Protein AF-A0A9Q1BA94-F1 (afdb_monomer_lite)

Radius of gyration: 17.25 Å; chains: 1; bounding box: 43×28×57 Å

InterPro domains:
  IPR011701 Major facilitator superfamily [PF07690] (14-124)
  IPR036259 MFS transporter superfamily [G3DSA:1.20.1250.20] (6-135)
  IPR036259 MFS transporter superfamily [SSF103473] (6-125)

Structure (mmCIF, N/CA/C/O backbone):
data_AF-A0A9Q1BA94-F1
#
_entry.id   AF-A0A9Q1BA94-F1
#
loop_
_atom_site.group_PDB
_atom_site.id
_atom_site.type_symbol
_atom_site.label_atom_id
_atom_site.label_alt_id
_atom_site.label_comp_id
_atom_site.label_asym_id
_atom_site.label_entity_id
_atom_site.label_seq_id
_atom_site.pdbx_PDB_ins_code
_atom_site.Cartn_x
_atom_site.Cartn_y
_atom_site.Cartn_z
_atom_site.occupancy
_atom_site.B_iso_or_equiv
_atom_site.auth_seq_id
_atom_site.auth_comp_id
_atom_site.auth_asym_id
_atom_site.auth_atom_id
_atom_site.pdbx_PDB_model_num
ATOM 1 N N . MET A 1 1 ? -12.568 14.182 -0.328 1.00 37.62 1 MET A N 1
ATOM 2 C CA . MET A 1 1 ? -12.595 12.749 0.046 1.00 37.62 1 MET A CA 1
ATOM 3 C C . MET A 1 1 ? -13.036 12.550 1.494 1.00 37.62 1 MET A C 1
ATOM 5 O O . MET A 1 1 ? -14.054 11.905 1.682 1.00 37.62 1 MET A O 1
ATOM 9 N N . ALA A 1 2 ? -12.397 13.182 2.489 1.00 32.38 2 ALA A N 1
ATOM 10 C CA . ALA A 1 2 ? -12.833 13.104 3.896 1.00 32.38 2 ALA A CA 1
ATOM 11 C C . ALA A 1 2 ? -14.307 13.521 4.132 1.00 32.38 2 ALA A C 1
ATOM 13 O O . ALA A 1 2 ? -15.045 12.807 4.794 1.00 32.38 2 ALA A O 1
ATOM 14 N N . ILE A 1 3 ? -14.780 14.610 3.508 1.00 35.09 3 ILE A N 1
ATOM 15 C CA . ILE A 1 3 ? -16.166 15.109 3.669 1.00 35.09 3 ILE A CA 1
ATOM 16 C C . ILE A 1 3 ? -17.235 14.103 3.187 1.00 35.09 3 ILE A C 1
ATOM 18 O O . ILE A 1 3 ? -18.300 14.005 3.787 1.00 35.09 3 ILE A O 1
ATOM 22 N N . LEU A 1 4 ? -16.952 13.321 2.138 1.00 38.31 4 LEU A N 1
ATOM 23 C CA . LEU A 1 4 ? -17.888 12.306 1.625 1.00 38.31 4 LEU A CA 1
ATOM 24 C C . LEU A 1 4 ? -17.937 11.056 2.517 1.00 38.31 4 LEU A C 1
ATOM 26 O O . LEU A 1 4 ? -18.987 10.433 2.640 1.00 38.31 4 LEU A O 1
ATOM 30 N N . LEU A 1 5 ? -16.818 10.719 3.165 1.00 43.03 5 LEU A N 1
ATOM 31 C CA . LEU A 1 5 ? -16.710 9.586 4.086 1.00 43.03 5 LEU A CA 1
ATOM 32 C C . LEU A 1 5 ? -17.459 9.817 5.401 1.00 43.03 5 LEU A C 1
ATOM 34 O O . LEU A 1 5 ? -18.061 8.887 5.920 1.00 43.03 5 LEU A O 1
ATOM 38 N N . PHE A 1 6 ? -17.473 11.052 5.909 1.00 40.97 6 PHE A N 1
ATOM 39 C CA . PHE A 1 6 ? -18.220 11.394 7.124 1.00 40.97 6 PHE A CA 1
ATOM 40 C C . PHE A 1 6 ? -19.732 11.540 6.899 1.00 40.97 6 PHE A C 1
ATOM 42 O O . PHE A 1 6 ? -20.491 11.458 7.857 1.00 40.97 6 PHE A O 1
ATOM 49 N N . HIS A 1 7 ? -20.191 11.738 5.657 1.00 41.75 7 HIS A N 1
ATOM 50 C CA . HIS A 1 7 ? -21.626 11.845 5.365 1.00 41.75 7 HIS A CA 1
ATOM 51 C C . HIS A 1 7 ? -22.328 10.479 5.277 1.00 41.75 7 HIS A C 1
ATOM 53 O O . HIS A 1 7 ? -23.522 10.373 5.539 1.00 41.75 7 HIS A O 1
ATOM 59 N N . SER A 1 8 ? -21.595 9.421 4.924 1.00 46.00 8 SER A N 1
ATOM 60 C CA . SER A 1 8 ? -22.099 8.048 4.934 1.00 46.00 8 SER A CA 1
ATOM 61 C C . SER A 1 8 ? -21.551 7.329 6.162 1.00 46.00 8 SER A C 1
ATOM 63 O O . SER A 1 8 ? -20.441 6.811 6.112 1.00 46.00 8 SER A O 1
ATOM 65 N N . GLU A 1 9 ? -22.322 7.262 7.252 1.00 48.22 9 GLU A N 1
ATOM 66 C CA . GLU A 1 9 ? -22.006 6.550 8.512 1.00 48.22 9 GLU A CA 1
ATOM 67 C C . GLU A 1 9 ? -21.852 5.011 8.367 1.00 48.22 9 GLU A C 1
ATOM 69 O O . GLU A 1 9 ? -22.259 4.226 9.220 1.00 48.22 9 GLU A O 1
ATOM 74 N N . LYS A 1 10 ? -21.289 4.526 7.259 1.00 52.72 10 LYS A N 1
ATOM 75 C CA . LYS A 1 10 ? -21.078 3.109 6.955 1.00 52.72 10 LYS A CA 1
ATOM 76 C C . LYS A 1 10 ? -19.696 2.898 6.341 1.00 52.72 10 LYS A C 1
ATOM 78 O O . LYS A 1 10 ? -19.572 2.389 5.227 1.00 52.72 10 LYS A O 1
ATOM 83 N N . MET A 1 11 ? -18.641 3.291 7.056 1.00 60.00 11 MET A N 1
ATOM 84 C CA . MET A 1 11 ? -17.299 2.811 6.716 1.00 60.00 11 MET A CA 1
ATOM 85 C C . MET A 1 11 ? -17.205 1.327 7.077 1.00 60.00 11 MET A C 1
ATOM 87 O O . MET A 1 11 ? -17.296 0.952 8.242 1.00 60.00 11 MET A O 1
ATOM 91 N N . ASN A 1 12 ? -17.077 0.488 6.051 1.00 66.25 12 ASN A N 1
ATOM 92 C CA . ASN A 1 12 ? -16.941 -0.960 6.168 1.00 66.25 12 ASN A CA 1
ATOM 93 C C . ASN A 1 12 ? -15.496 -1.361 5.838 1.00 66.25 12 ASN A C 1
ATOM 95 O O . ASN A 1 12 ? -14.887 -0.767 4.947 1.00 66.25 12 ASN A O 1
ATOM 99 N N . ALA A 1 13 ? -14.973 -2.401 6.490 1.00 63.69 13 ALA A N 1
ATOM 100 C CA . ALA A 1 13 ? -13.633 -2.944 6.249 1.00 63.69 13 ALA A CA 1
ATOM 101 C C . ALA A 1 13 ? -13.358 -3.218 4.753 1.00 63.69 13 ALA A C 1
ATOM 103 O O . ALA A 1 13 ? -12.245 -3.007 4.271 1.00 63.69 13 ALA A O 1
ATOM 104 N N . TYR A 1 14 ? -14.395 -3.586 3.989 1.00 68.00 14 TYR A N 1
ATOM 105 C CA . TYR A 1 14 ? -14.334 -3.725 2.529 1.00 68.00 14 TYR A CA 1
ATOM 106 C C . TYR A 1 14 ? -13.958 -2.431 1.792 1.00 68.00 14 TYR A C 1
ATOM 108 O O . TYR A 1 14 ? -13.070 -2.443 0.938 1.00 68.00 14 TYR A O 1
ATOM 116 N N . SER A 1 15 ? -14.613 -1.317 2.118 1.00 72.88 15 SER A N 1
ATOM 117 C CA . SER A 1 15 ? -14.378 -0.028 1.456 1.00 72.88 15 SER A CA 1
ATOM 118 C C . SER A 1 15 ? -13.050 0.593 1.887 1.00 72.88 15 SER A C 1
ATOM 120 O O . SER A 1 15 ? -12.369 1.206 1.071 1.00 72.88 15 SER A O 1
ATOM 122 N N . CYS A 1 16 ? -12.661 0.400 3.150 1.00 74.94 16 CYS A N 1
ATOM 123 C CA . CYS A 1 16 ? -11.453 0.998 3.721 1.00 74.94 16 CYS A CA 1
ATOM 124 C C . CYS A 1 16 ? -10.178 0.209 3.410 1.00 74.94 16 CYS A C 1
ATOM 126 O O . CYS A 1 16 ? -9.104 0.798 3.378 1.00 74.94 16 CYS A O 1
ATOM 128 N N . GLY A 1 17 ? -10.278 -1.112 3.233 1.00 75.81 17 GLY A N 1
ATOM 129 C CA . GLY A 1 17 ? -9.125 -1.998 3.072 1.00 75.81 17 GLY A CA 1
ATOM 130 C C . GLY A 1 17 ? -9.037 -2.625 1.685 1.00 75.81 17 GLY A C 1
ATOM 131 O O . GLY A 1 17 ? -8.042 -2.453 0.987 1.00 75.81 17 GLY A O 1
ATOM 132 N N . LEU A 1 18 ? -10.081 -3.339 1.259 1.00 81.75 18 LEU A N 1
ATOM 133 C CA . LEU A 1 18 ? -10.004 -4.205 0.079 1.00 81.75 18 LEU A CA 1
ATOM 134 C C . LEU A 1 18 ? -9.917 -3.408 -1.231 1.00 81.75 18 LEU A C 1
ATOM 136 O O . LEU A 1 18 ? -9.038 -3.666 -2.052 1.00 81.75 18 LEU A O 1
ATOM 140 N N . ILE A 1 19 ? -10.782 -2.405 -1.412 1.00 84.56 19 ILE A N 1
ATOM 141 C CA . ILE A 1 19 ? -10.793 -1.572 -2.628 1.00 84.56 19 ILE A CA 1
ATOM 142 C C . ILE A 1 19 ? -9.472 -0.791 -2.793 1.00 84.56 19 ILE A C 1
ATOM 144 O O . ILE A 1 19 ? -8.858 -0.893 -3.860 1.00 84.56 19 ILE A O 1
ATOM 148 N N . PRO A 1 20 ? -8.966 -0.067 -1.774 1.00 86.44 20 PRO A N 1
ATOM 149 C CA . PRO A 1 20 ? -7.723 0.689 -1.914 1.00 86.44 20 PRO A CA 1
ATOM 150 C C . PRO A 1 20 ? -6.481 -0.185 -2.127 1.00 86.44 20 PRO A C 1
ATOM 152 O O . PRO A 1 20 ? -5.564 0.229 -2.841 1.00 86.44 20 PRO A O 1
ATOM 155 N N . LEU A 1 21 ? -6.443 -1.392 -1.545 1.00 86.69 21 LEU A N 1
ATOM 156 C CA . LEU A 1 21 ? -5.342 -2.341 -1.745 1.00 86.69 21 LEU A CA 1
ATOM 157 C C . LEU A 1 21 ? -5.298 -2.871 -3.177 1.00 86.69 21 LEU A C 1
ATOM 159 O O . LEU A 1 21 ? -4.215 -2.955 -3.752 1.00 86.69 21 LEU A O 1
ATOM 163 N N . ILE A 1 22 ? -6.455 -3.166 -3.779 1.00 89.88 22 ILE A N 1
ATOM 164 C CA . ILE A 1 22 ? -6.528 -3.576 -5.188 1.00 89.88 22 ILE A CA 1
ATOM 165 C C . ILE A 1 22 ? -6.062 -2.433 -6.094 1.00 89.88 22 ILE A C 1
ATOM 167 O O . ILE A 1 22 ? -5.217 -2.652 -6.961 1.00 89.88 22 ILE A O 1
ATOM 171 N N . ILE A 1 23 ? -6.560 -1.209 -5.880 1.00 91.44 23 ILE A N 1
ATOM 172 C CA . ILE A 1 23 ? -6.177 -0.047 -6.699 1.00 91.44 23 ILE A CA 1
ATOM 173 C C . ILE A 1 23 ? -4.671 0.215 -6.588 1.00 91.44 23 ILE A C 1
ATOM 175 O O . ILE A 1 23 ? -4.003 0.402 -7.606 1.00 91.44 23 ILE A O 1
ATOM 179 N N . SER A 1 24 ? -4.118 0.176 -5.375 1.00 90.69 24 SER A N 1
ATOM 180 C CA . SER A 1 24 ? -2.682 0.370 -5.139 1.00 90.69 24 SER A CA 1
ATOM 181 C C . SER A 1 24 ? -1.846 -0.750 -5.761 1.00 90.69 24 SER A C 1
ATOM 183 O O . SER A 1 24 ? -0.888 -0.466 -6.478 1.00 90.69 24 SER A O 1
ATOM 185 N N . GLY A 1 25 ? -2.241 -2.013 -5.571 1.00 90.44 25 GLY A N 1
ATOM 186 C CA . GLY A 1 25 ? -1.541 -3.176 -6.120 1.00 90.44 25 GLY A CA 1
ATOM 187 C C . GLY A 1 25 ? -1.497 -3.171 -7.647 1.00 90.44 25 GLY A C 1
ATOM 188 O O . GLY A 1 25 ? -0.431 -3.357 -8.236 1.00 90.44 25 GLY A O 1
ATOM 189 N N . VAL A 1 26 ? -2.624 -2.870 -8.299 1.00 93.19 26 VAL A N 1
ATOM 190 C CA . VAL A 1 26 ? -2.692 -2.727 -9.761 1.00 93.19 26 VAL A CA 1
ATOM 191 C C . VAL A 1 26 ? -1.862 -1.532 -10.231 1.00 93.19 26 VAL A C 1
ATOM 193 O O . VAL A 1 26 ? -1.108 -1.664 -11.191 1.00 93.19 26 VAL A O 1
ATOM 196 N N . SER A 1 27 ? -1.930 -0.389 -9.541 1.00 92.38 27 SER A N 1
ATOM 197 C CA . SER A 1 27 ? -1.150 0.806 -9.900 1.00 92.38 27 SER A CA 1
ATOM 198 C C . SER A 1 27 ? 0.358 0.536 -9.857 1.00 92.38 27 SER A C 1
ATOM 200 O O . SER A 1 27 ? 1.086 0.933 -10.770 1.00 92.38 27 SER A O 1
ATOM 202 N N . PHE A 1 28 ? 0.837 -0.195 -8.847 1.00 92.19 28 PHE A N 1
ATOM 203 C CA . PHE A 1 28 ? 2.240 -0.603 -8.770 1.00 92.19 28 PHE A CA 1
ATOM 204 C C . PHE A 1 28 ? 2.608 -1.643 -9.832 1.00 92.19 28 PHE A C 1
ATOM 206 O O . PHE A 1 28 ? 3.652 -1.499 -10.463 1.00 92.19 28 PHE A O 1
ATOM 213 N N . ALA A 1 29 ? 1.748 -2.628 -10.105 1.00 92.69 29 ALA A N 1
ATOM 214 C CA . ALA A 1 29 ? 1.991 -3.618 -11.156 1.00 92.69 29 ALA A CA 1
ATOM 215 C C . ALA A 1 29 ? 2.090 -2.972 -12.552 1.00 92.69 29 ALA A C 1
ATOM 217 O O . ALA A 1 29 ? 2.996 -3.282 -13.325 1.00 92.69 29 ALA A O 1
ATOM 218 N N . VAL A 1 30 ? 1.208 -2.018 -12.859 1.00 92.12 30 VAL A N 1
ATOM 219 C CA . VAL A 1 30 ? 1.227 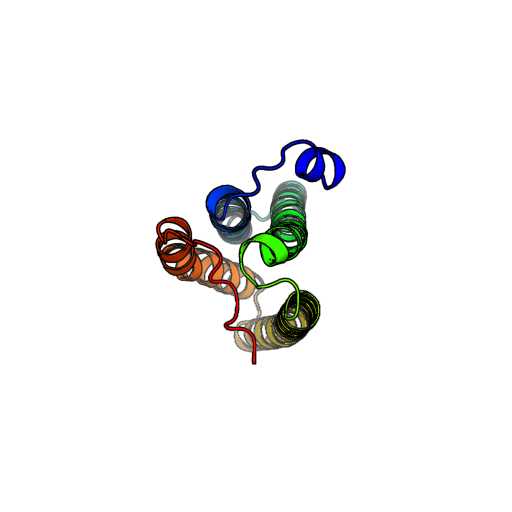-1.260 -14.121 1.00 92.12 30 VAL A CA 1
ATOM 220 C C . VAL A 1 30 ? 2.481 -0.385 -14.221 1.00 92.12 30 VAL A C 1
ATOM 222 O O . VAL A 1 30 ? 3.071 -0.274 -15.297 1.00 92.12 30 VAL A O 1
ATOM 225 N N . SER A 1 31 ? 2.957 0.164 -13.101 1.00 91.44 31 SER A N 1
ATOM 226 C CA . SER A 1 31 ? 4.183 0.977 -13.050 1.00 91.44 31 SER A CA 1
ATOM 227 C C . SER A 1 31 ? 5.462 0.196 -13.393 1.00 91.44 31 SER A C 1
ATOM 229 O O . SER A 1 31 ? 6.487 0.809 -13.677 1.00 91.44 31 SER A O 1
ATOM 231 N N . ILE A 1 32 ? 5.420 -1.143 -13.413 1.00 91.00 32 ILE A N 1
ATOM 232 C CA . ILE A 1 32 ? 6.542 -1.989 -13.861 1.00 91.00 32 ILE A CA 1
ATOM 233 C C . ILE A 1 32 ? 6.690 -1.945 -15.389 1.00 91.00 32 ILE A C 1
ATOM 235 O O . ILE A 1 32 ? 7.804 -1.971 -15.911 1.00 91.00 32 ILE A O 1
ATOM 239 N N . VAL A 1 33 ? 5.570 -1.887 -16.116 1.00 91.69 33 VAL A N 1
ATOM 240 C CA . VAL A 1 33 ? 5.552 -1.968 -17.587 1.00 91.69 33 VAL A CA 1
ATOM 241 C C . VAL A 1 33 ? 5.456 -0.595 -18.253 1.00 91.69 33 VAL A C 1
ATOM 243 O O . VAL A 1 33 ? 5.977 -0.397 -19.353 1.00 91.69 33 VAL A O 1
ATOM 246 N N . VAL A 1 34 ? 4.824 0.376 -17.593 1.00 91.00 34 VAL A N 1
ATOM 247 C CA . VAL A 1 34 ? 4.628 1.724 -18.130 1.00 91.00 34 VAL A CA 1
ATOM 248 C C . VAL A 1 34 ? 5.870 2.582 -17.910 1.00 91.00 34 VAL A C 1
ATOM 250 O O . VAL A 1 34 ? 6.273 2.849 -16.785 1.00 91.00 34 VAL A O 1
ATOM 253 N N . LYS A 1 35 ? 6.439 3.089 -19.009 1.00 86.50 35 LYS A N 1
ATOM 254 C CA . LYS A 1 35 ? 7.588 4.017 -18.994 1.00 86.50 35 LYS A CA 1
ATOM 255 C C . LYS A 1 35 ? 7.208 5.473 -19.285 1.00 86.50 35 LYS A C 1
ATOM 257 O O . LYS A 1 35 ? 8.041 6.367 -19.189 1.00 86.50 35 LYS A O 1
ATOM 262 N N . SER A 1 36 ? 5.952 5.708 -19.668 1.00 92.69 36 SER A N 1
ATOM 263 C CA . SER A 1 36 ? 5.406 7.041 -19.935 1.00 92.69 36 SER A CA 1
ATOM 264 C C . SER A 1 36 ? 5.276 7.838 -18.637 1.00 92.69 36 SER A C 1
ATOM 266 O O . SER A 1 36 ? 4.676 7.351 -17.678 1.00 92.69 36 SER A O 1
ATOM 268 N N . PHE A 1 37 ? 5.766 9.083 -18.631 1.00 91.31 37 PHE A N 1
ATOM 269 C CA . PHE A 1 37 ? 5.614 9.997 -17.494 1.00 91.31 37 PHE A CA 1
ATOM 270 C C . PHE A 1 37 ? 4.145 10.174 -17.091 1.00 91.31 37 PHE A C 1
ATOM 272 O O . PHE A 1 37 ? 3.813 10.045 -15.918 1.00 91.31 37 PHE A O 1
ATOM 279 N N . TYR A 1 38 ? 3.251 10.396 -18.060 1.00 92.44 38 TYR A N 1
ATOM 280 C CA . TYR A 1 38 ? 1.821 10.575 -17.792 1.00 92.44 38 TYR A CA 1
ATOM 281 C C . TYR A 1 38 ? 1.177 9.321 -17.196 1.00 92.44 38 TYR A C 1
ATOM 283 O O . TYR A 1 38 ? 0.332 9.421 -16.310 1.00 92.44 38 TYR A O 1
ATOM 291 N N . GLY A 1 39 ? 1.601 8.137 -17.646 1.00 89.06 39 GLY A N 1
ATOM 292 C CA . GLY A 1 39 ? 1.105 6.878 -17.100 1.00 89.06 39 GLY A CA 1
ATOM 293 C C . GLY A 1 39 ? 1.585 6.635 -15.668 1.00 89.06 39 GLY A C 1
ATOM 294 O O . GLY A 1 39 ? 0.790 6.247 -14.814 1.00 89.06 39 GLY A O 1
ATOM 295 N N . LEU A 1 40 ? 2.851 6.944 -15.374 1.00 91.12 40 LEU A N 1
ATOM 296 C CA . LEU A 1 40 ? 3.397 6.880 -14.016 1.00 91.12 40 LEU A CA 1
ATOM 297 C C . LEU A 1 40 ? 2.755 7.922 -13.089 1.00 91.12 40 LEU A C 1
ATOM 299 O O . LEU A 1 40 ? 2.436 7.6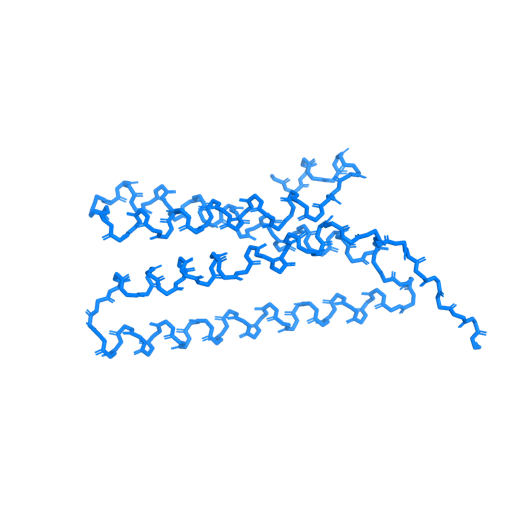02 -11.948 1.00 91.12 40 LEU A O 1
ATOM 303 N N . ALA A 1 41 ? 2.500 9.138 -13.580 1.00 92.50 41 ALA A N 1
ATOM 304 C CA . ALA A 1 41 ? 1.815 10.185 -12.825 1.00 92.50 41 ALA A CA 1
ATOM 305 C C . ALA A 1 41 ? 0.379 9.779 -12.458 1.00 92.50 41 ALA A C 1
ATOM 307 O O . ALA A 1 41 ? -0.045 9.974 -11.320 1.00 92.50 41 ALA A O 1
ATOM 308 N N . LEU A 1 42 ? -0.351 9.156 -13.389 1.00 92.94 42 LEU A N 1
ATOM 309 C CA . LEU A 1 42 ? -1.683 8.619 -13.117 1.00 92.94 42 LEU A CA 1
ATOM 310 C C . LEU A 1 42 ? -1.637 7.489 -12.078 1.00 92.94 42 LEU A C 1
ATOM 312 O O . LEU A 1 42 ? -2.431 7.493 -11.141 1.00 92.94 42 LEU A O 1
ATOM 316 N N . CYS A 1 43 ? -0.690 6.554 -12.202 1.00 91.75 43 CYS A N 1
ATOM 317 C CA . CYS A 1 43 ? -0.525 5.472 -11.227 1.00 91.75 43 CYS A CA 1
ATOM 318 C C . CYS A 1 43 ? -0.188 6.014 -9.830 1.00 91.75 43 CYS A C 1
ATOM 320 O O . CYS A 1 43 ? -0.754 5.548 -8.844 1.00 91.75 43 CYS A O 1
ATOM 322 N N . ALA A 1 44 ? 0.680 7.026 -9.743 1.00 90.50 44 ALA A N 1
ATOM 323 C CA . ALA A 1 44 ? 1.026 7.691 -8.489 1.00 90.50 44 ALA A CA 1
ATOM 324 C C . ALA A 1 44 ? -0.171 8.432 -7.872 1.00 90.50 44 ALA A C 1
ATOM 326 O O . ALA A 1 44 ? -0.363 8.401 -6.658 1.00 90.50 44 ALA A O 1
ATOM 327 N N . PHE A 1 45 ? -1.006 9.067 -8.697 1.00 92.75 45 PHE A N 1
ATOM 328 C CA . PHE A 1 45 ? -2.236 9.702 -8.231 1.00 92.75 45 PHE A CA 1
ATOM 329 C C . PHE A 1 45 ? -3.222 8.675 -7.659 1.00 92.75 45 PHE A C 1
ATOM 331 O O . PHE A 1 45 ? -3.750 8.874 -6.566 1.00 92.75 45 PHE A O 1
ATOM 338 N N . LEU A 1 46 ? -3.448 7.563 -8.364 1.00 92.06 46 LEU A N 1
ATOM 339 C CA . LEU A 1 46 ? -4.375 6.512 -7.936 1.00 92.06 46 LEU A CA 1
ATOM 340 C C . LEU A 1 46 ? -3.913 5.820 -6.650 1.00 92.06 46 LEU A C 1
ATOM 342 O O . LEU A 1 46 ? -4.723 5.623 -5.740 1.00 92.06 46 LEU A O 1
ATOM 346 N N . SER A 1 47 ? -2.625 5.486 -6.542 1.00 90.75 47 SER A N 1
ATOM 347 C CA . SER A 1 47 ? -2.069 4.882 -5.328 1.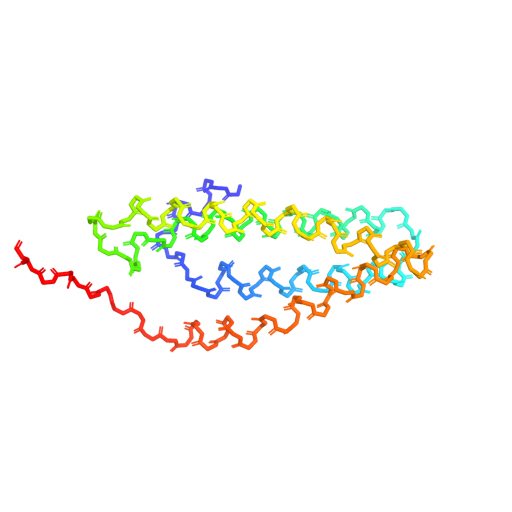00 90.75 47 SER A CA 1
ATOM 348 C C . SER A 1 47 ? -2.071 5.864 -4.154 1.00 90.75 47 SER A C 1
ATOM 350 O O . SER A 1 47 ? -2.491 5.499 -3.058 1.00 90.75 47 SER A O 1
ATOM 352 N N . GLY A 1 48 ? -1.714 7.133 -4.379 1.00 88.25 48 GLY A N 1
ATOM 353 C CA . GLY A 1 48 ? -1.753 8.177 -3.353 1.00 88.25 48 GLY A CA 1
ATOM 354 C C . GLY A 1 48 ? -3.167 8.455 -2.833 1.00 88.25 48 GLY A C 1
ATOM 355 O O . GLY A 1 48 ? -3.385 8.517 -1.622 1.00 88.25 48 GLY A O 1
ATOM 356 N N . ALA A 1 49 ? -4.152 8.555 -3.730 1.00 88.00 49 ALA A N 1
ATOM 357 C CA . ALA A 1 49 ? -5.556 8.722 -3.356 1.00 88.00 49 ALA A CA 1
ATOM 358 C C . ALA A 1 49 ? -6.085 7.516 -2.564 1.00 88.00 49 ALA A C 1
ATOM 360 O O . ALA A 1 49 ? -6.810 7.688 -1.583 1.00 88.00 49 ALA A O 1
ATOM 361 N N . SER A 1 50 ? -5.687 6.306 -2.963 1.00 88.38 50 SER A N 1
ATOM 362 C CA . SER A 1 50 ? -6.050 5.067 -2.273 1.00 88.38 50 SER A CA 1
ATOM 363 C C . SER A 1 50 ? -5.462 5.018 -0.867 1.00 88.38 50 SER A C 1
ATOM 365 O O . SER A 1 50 ? -6.192 4.765 0.088 1.00 88.38 50 SER A O 1
ATOM 367 N N . LEU A 1 51 ? -4.177 5.342 -0.709 1.00 84.56 51 LEU A N 1
ATOM 368 C CA . LEU A 1 51 ? -3.517 5.370 0.595 1.00 84.56 51 LEU A CA 1
ATOM 369 C C . LEU A 1 51 ? -4.173 6.385 1.542 1.00 84.56 51 LEU A C 1
ATOM 371 O O . LEU A 1 51 ? -4.462 6.055 2.690 1.00 84.56 51 LEU A O 1
ATOM 375 N N . GLY A 1 52 ? -4.490 7.588 1.051 1.00 84.19 52 GLY A N 1
ATOM 376 C CA . GLY A 1 52 ? -5.203 8.598 1.840 1.00 84.19 52 GLY A CA 1
ATOM 377 C C . GLY A 1 52 ? -6.602 8.151 2.287 1.00 84.19 52 GLY A C 1
ATOM 378 O O . GLY A 1 52 ? -7.080 8.561 3.348 1.00 84.19 52 GLY A O 1
ATOM 379 N N . HIS A 1 53 ? -7.258 7.291 1.503 1.00 85.50 53 HIS A N 1
ATOM 380 C CA . HIS A 1 53 ? -8.534 6.683 1.874 1.00 85.50 53 HIS A CA 1
ATOM 381 C C . HIS A 1 53 ? -8.371 5.635 2.984 1.00 85.50 53 HIS A C 1
ATOM 383 O O . HIS A 1 53 ? -9.151 5.644 3.934 1.00 85.50 53 HIS A O 1
ATOM 389 N N . VAL A 1 54 ? -7.346 4.777 2.898 1.00 84.06 54 VAL A N 1
ATOM 390 C CA . VAL A 1 54 ? -7.045 3.748 3.913 1.00 84.06 54 VAL A CA 1
ATOM 391 C C . VAL A 1 54 ? -6.761 4.384 5.268 1.00 84.06 54 VAL A C 1
ATOM 393 O O . VAL A 1 54 ? -7.374 3.999 6.261 1.00 84.06 54 VAL A O 1
ATOM 396 N N . THR A 1 55 ? -5.868 5.374 5.320 1.00 81.00 55 THR A N 1
ATOM 397 C CA . THR A 1 55 ? -5.438 5.994 6.583 1.00 81.00 55 THR A CA 1
ATOM 398 C C . THR A 1 55 ? -6.598 6.694 7.285 1.00 81.00 55 THR A C 1
ATOM 400 O O . THR A 1 55 ? -6.857 6.449 8.463 1.00 81.00 55 THR A O 1
ATOM 403 N N . SER A 1 56 ? -7.370 7.488 6.541 1.00 83.19 56 SER A N 1
ATOM 404 C CA . SER A 1 56 ? -8.573 8.146 7.065 1.00 83.19 56 SER A CA 1
ATOM 405 C C . SER A 1 56 ? -9.625 7.125 7.506 1.00 83.19 56 SER A C 1
ATOM 407 O O . SER A 1 56 ? -10.263 7.284 8.547 1.00 83.19 56 SER A O 1
ATOM 409 N N . GLY A 1 57 ? -9.797 6.063 6.718 1.00 80.25 57 GLY A N 1
ATOM 410 C CA . GLY A 1 57 ? -10.808 5.049 6.953 1.00 80.25 57 GLY A CA 1
ATOM 411 C C . GLY A 1 57 ? -10.535 4.153 8.149 1.00 80.25 57 GLY A C 1
ATOM 412 O O . GLY A 1 57 ? -11.461 3.834 8.889 1.00 80.25 57 GLY A O 1
ATOM 413 N N . LEU A 1 58 ? -9.275 3.783 8.377 1.00 78.50 58 LEU A N 1
ATOM 414 C CA . LEU A 1 58 ? -8.875 3.008 9.548 1.00 78.50 58 LEU A CA 1
ATOM 415 C C . LEU A 1 58 ? -9.122 3.793 10.832 1.00 78.50 58 LEU A C 1
ATOM 417 O O . LEU A 1 58 ? -9.731 3.256 11.752 1.00 78.50 58 LEU A O 1
ATOM 421 N N . VAL A 1 59 ? -8.736 5.071 10.879 1.00 82.56 59 VAL A N 1
ATOM 422 C CA . VAL A 1 59 ? -8.966 5.919 12.060 1.00 82.56 59 VAL A CA 1
ATOM 423 C C . VAL A 1 59 ? -10.461 6.084 12.342 1.00 82.56 59 VAL A C 1
ATOM 425 O O . VAL A 1 59 ? -10.880 5.989 13.495 1.00 82.56 59 VAL A O 1
ATOM 428 N N . ALA A 1 60 ? -11.276 6.256 11.298 1.00 81.19 60 ALA A N 1
ATOM 429 C CA . ALA A 1 60 ? -12.730 6.340 11.423 1.00 81.19 60 ALA A CA 1
ATOM 430 C C . ALA A 1 60 ? -13.384 5.022 11.882 1.00 81.19 60 ALA A C 1
ATOM 432 O O . ALA A 1 60 ? -14.468 5.049 12.462 1.00 81.19 60 ALA A O 1
ATOM 433 N N . LEU A 1 61 ? -12.736 3.875 11.656 1.00 78.56 61 LEU A N 1
ATOM 434 C CA . LEU A 1 61 ? -13.246 2.562 12.050 1.00 78.56 61 LEU A CA 1
ATOM 435 C C . LEU A 1 61 ? -12.973 2.239 13.530 1.00 78.56 61 LEU A C 1
ATOM 437 O O . LEU A 1 61 ? -13.743 1.503 14.137 1.00 78.56 61 LEU A O 1
ATOM 441 N N . ILE A 1 62 ? -11.916 2.795 14.136 1.00 81.69 62 ILE A N 1
ATOM 442 C CA . ILE A 1 62 ? -11.484 2.463 15.510 1.00 81.69 62 ILE A CA 1
ATOM 443 C C . ILE A 1 62 ? -12.609 2.578 16.559 1.00 81.69 62 ILE A C 1
ATOM 445 O O . ILE A 1 62 ? -12.743 1.650 17.363 1.00 81.69 62 ILE A O 1
ATOM 449 N N . PRO A 1 63 ? -13.449 3.635 16.574 1.00 79.94 63 PRO A N 1
ATOM 450 C CA . PRO A 1 63 ? -14.553 3.739 17.532 1.00 79.94 63 PRO A CA 1
ATOM 451 C C . PRO A 1 63 ? -15.586 2.608 17.423 1.00 79.94 63 PRO A C 1
ATOM 453 O O . PRO A 1 63 ? -16.266 2.316 18.404 1.00 79.94 63 PRO A O 1
ATOM 456 N N . ASN A 1 64 ? -15.684 1.958 16.258 1.00 76.00 64 ASN A N 1
ATOM 457 C CA . ASN A 1 64 ? -16.576 0.822 16.015 1.00 76.00 64 ASN A CA 1
ATOM 458 C C . ASN A 1 64 ? -15.945 -0.528 16.388 1.00 76.00 64 ASN A C 1
ATOM 460 O O . ASN A 1 64 ? -16.619 -1.548 16.303 1.00 76.00 64 ASN A O 1
ATOM 464 N N . LEU A 1 65 ? -14.663 -0.558 16.765 1.00 75.38 65 LEU A N 1
ATOM 465 C CA . LEU A 1 65 ? -13.920 -1.791 17.055 1.00 75.38 65 LEU A CA 1
ATOM 466 C C . LEU A 1 65 ? -13.472 -1.899 18.507 1.00 75.38 65 LEU A C 1
ATOM 468 O O . LEU A 1 65 ? -13.299 -3.000 19.027 1.00 75.38 65 LEU A O 1
ATOM 472 N N . VAL A 1 66 ? -13.250 -0.758 19.151 1.00 78.75 66 VAL A N 1
ATOM 473 C CA . VAL A 1 66 ? -12.621 -0.671 20.465 1.00 78.75 66 VAL A CA 1
ATOM 474 C C . VAL A 1 66 ? -13.553 0.055 21.426 1.00 78.75 66 VAL A C 1
ATOM 476 O O . VAL A 1 66 ? -14.242 1.004 21.059 1.00 78.75 66 VAL A O 1
ATOM 479 N N . CYS A 1 67 ? -13.579 -0.377 22.687 1.00 84.62 67 CYS A N 1
ATOM 480 C CA . CYS A 1 67 ? -14.400 0.278 23.698 1.00 84.62 67 CYS A CA 1
ATOM 481 C C . CYS A 1 67 ? -13.962 1.738 23.919 1.00 84.62 67 CYS A C 1
ATOM 483 O O . CYS A 1 67 ? -12.779 2.073 23.819 1.00 84.62 67 CYS A O 1
ATOM 485 N N . LYS A 1 68 ? -14.903 2.603 24.321 1.00 81.38 68 LYS A N 1
ATOM 486 C CA . LYS A 1 68 ? -14.679 4.054 24.494 1.00 81.38 68 LYS A CA 1
ATOM 487 C C . LYS A 1 68 ? -13.456 4.413 25.351 1.00 81.38 68 LYS A C 1
ATOM 489 O O . LYS A 1 68 ? -12.821 5.428 25.090 1.00 81.38 68 LYS A O 1
ATOM 494 N N . ARG A 1 69 ? -13.113 3.588 26.351 1.00 83.06 69 ARG A N 1
ATOM 495 C CA . ARG A 1 69 ? -11.953 3.809 27.236 1.00 83.06 69 ARG A CA 1
ATOM 496 C C . ARG A 1 69 ? -10.609 3.571 26.540 1.00 83.06 69 ARG A C 1
ATOM 498 O O . ARG A 1 69 ? -9.645 4.256 26.857 1.00 83.06 69 ARG A O 1
ATOM 505 N N . HIS A 1 70 ? -10.547 2.644 25.585 1.00 86.38 70 HIS A N 1
ATOM 506 C CA . HIS A 1 70 ? -9.308 2.270 24.899 1.00 86.38 70 HIS A CA 1
ATOM 507 C C . HIS A 1 70 ? -9.179 2.885 23.495 1.00 86.38 70 HIS A C 1
ATOM 509 O O . HIS A 1 70 ? -8.141 2.715 22.863 1.00 86.38 70 HIS A O 1
ATOM 515 N N . VAL A 1 71 ? -10.175 3.642 23.007 1.00 86.31 71 VAL A N 1
ATOM 516 C CA . VAL A 1 71 ? -10.121 4.294 21.681 1.00 86.31 71 VAL A CA 1
ATOM 517 C C . VAL A 1 71 ? -8.870 5.162 21.524 1.00 86.31 71 VAL A C 1
ATOM 519 O O . VAL A 1 71 ? -8.191 5.056 20.510 1.00 86.31 71 VAL A O 1
ATOM 522 N N . GLN A 1 72 ? -8.513 5.976 22.523 1.00 87.75 72 GLN A N 1
ATOM 523 C CA . GLN A 1 72 ? -7.320 6.832 22.436 1.00 87.75 72 GLN A CA 1
ATOM 524 C C . GLN A 1 72 ? -6.023 6.021 22.321 1.00 87.75 72 GLN A C 1
ATOM 526 O O . GLN A 1 72 ? -5.161 6.348 21.509 1.00 87.75 72 GLN A O 1
ATOM 531 N N . GLN A 1 73 ? -5.904 4.938 23.095 1.00 89.88 73 GLN A N 1
ATOM 532 C CA . GLN A 1 73 ? -4.752 4.036 23.036 1.00 89.88 73 GLN A CA 1
ATOM 533 C C . GLN A 1 73 ? -4.686 3.306 21.689 1.00 89.88 73 GLN A C 1
ATOM 535 O O . GLN A 1 73 ? -3.611 3.186 21.108 1.00 89.88 73 GLN A O 1
ATOM 540 N N . ALA A 1 74 ? -5.833 2.878 21.157 1.00 86.62 74 ALA A N 1
ATOM 541 C CA . ALA A 1 74 ? -5.922 2.235 19.852 1.00 86.62 74 ALA A CA 1
ATOM 542 C C . ALA A 1 74 ? -5.547 3.189 18.707 1.00 86.62 74 ALA A C 1
ATOM 544 O O . ALA A 1 74 ? -4.782 2.803 17.828 1.00 86.62 74 ALA A O 1
ATOM 545 N N . VAL A 1 75 ? -6.012 4.444 18.739 1.00 88.31 75 VAL A N 1
ATOM 546 C CA . VAL A 1 75 ? -5.609 5.475 17.765 1.00 88.31 75 VAL A CA 1
ATOM 547 C C . VAL A 1 75 ? -4.103 5.719 17.835 1.00 88.31 75 VAL A C 1
ATOM 549 O O . VAL A 1 75 ? -3.441 5.713 16.801 1.00 88.31 75 VAL A O 1
ATOM 552 N N . ALA A 1 76 ? -3.542 5.876 19.038 1.00 89.81 76 ALA A N 1
ATOM 553 C CA . ALA A 1 76 ? -2.104 6.066 19.209 1.00 89.81 76 ALA A CA 1
ATOM 554 C C . ALA A 1 76 ? -1.294 4.882 18.655 1.00 89.81 76 ALA A C 1
ATOM 556 O O . ALA A 1 76 ? -0.295 5.093 17.970 1.00 89.81 76 ALA A O 1
ATOM 557 N N . LEU A 1 77 ? -1.749 3.647 18.895 1.00 89.50 77 LEU A N 1
ATOM 558 C CA . LEU A 1 77 ? -1.112 2.440 18.373 1.00 89.50 77 LEU A CA 1
ATOM 559 C C . LEU A 1 77 ? -1.158 2.391 16.839 1.00 89.50 77 LEU A C 1
ATOM 561 O O . LEU A 1 77 ? -0.146 2.093 16.213 1.00 89.50 77 LEU A O 1
ATOM 565 N N . VAL A 1 78 ? -2.300 2.715 16.227 1.00 87.75 78 VAL A N 1
ATOM 566 C CA . VAL A 1 78 ? -2.439 2.746 14.762 1.00 87.75 78 VAL A CA 1
ATOM 567 C C . VAL A 1 78 ? -1.527 3.806 14.149 1.00 87.75 78 VAL A C 1
ATOM 569 O O . VAL A 1 78 ? -0.810 3.498 13.204 1.00 87.75 78 VAL A O 1
ATOM 572 N N . CYS A 1 79 ? -1.478 5.018 14.709 1.00 88.75 79 CYS A N 1
ATOM 573 C CA . CYS A 1 79 ? -0.576 6.066 14.225 1.00 88.75 79 CYS A CA 1
ATOM 574 C C . CYS A 1 79 ? 0.906 5.687 14.386 1.00 88.75 79 CYS A C 1
ATOM 576 O O . CYS A 1 79 ? 1.719 5.998 13.517 1.00 88.75 79 CYS A O 1
ATOM 578 N N . LEU A 1 80 ? 1.269 5.001 15.476 1.00 90.75 80 LEU A N 1
ATOM 579 C CA . LEU A 1 80 ? 2.628 4.495 15.682 1.00 90.75 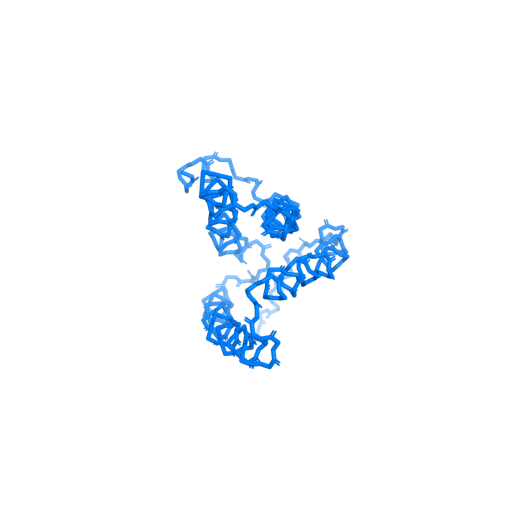80 LEU A CA 1
ATOM 580 C C . LEU A 1 80 ? 2.994 3.434 14.632 1.00 90.75 80 LEU A C 1
ATOM 582 O O . LEU A 1 80 ? 4.081 3.479 14.054 1.00 90.75 80 LEU A O 1
ATOM 586 N N . LEU A 1 81 ? 2.088 2.492 14.367 1.00 89.00 81 LEU A N 1
ATOM 587 C CA . LEU A 1 81 ? 2.278 1.458 13.349 1.00 89.00 81 LEU A CA 1
ATOM 588 C C . LEU A 1 81 ? 2.379 2.060 11.943 1.00 89.00 81 LEU A C 1
ATOM 590 O O . LEU A 1 81 ? 3.260 1.671 11.185 1.00 89.00 81 LEU A O 1
ATOM 594 N N . ASP A 1 82 ? 1.545 3.044 11.613 1.00 87.44 82 ASP A N 1
ATOM 595 C CA . ASP A 1 82 ? 1.596 3.738 10.323 1.00 87.44 82 ASP A CA 1
ATOM 596 C C . ASP A 1 82 ? 2.927 4.489 10.143 1.00 87.44 82 ASP A C 1
ATOM 598 O O . ASP A 1 82 ? 3.633 4.302 9.151 1.00 87.44 82 ASP A O 1
ATOM 602 N N . GLY A 1 83 ? 3.355 5.254 11.155 1.00 87.94 83 GLY A N 1
ATOM 603 C CA . GLY A 1 83 ? 4.625 5.983 11.116 1.00 87.94 83 GLY A CA 1
ATOM 604 C C . GLY A 1 83 ? 5.850 5.069 10.992 1.00 87.94 83 GLY A C 1
ATOM 605 O O . GLY A 1 83 ? 6.766 5.350 10.214 1.00 87.94 83 GLY A O 1
ATOM 606 N N . THR A 1 84 ? 5.860 3.948 11.718 1.00 91.44 84 THR A N 1
ATOM 607 C CA . THR A 1 84 ? 6.938 2.950 11.616 1.00 91.44 84 THR A CA 1
ATOM 608 C C . THR A 1 84 ? 6.926 2.232 10.268 1.00 91.44 84 THR A C 1
ATOM 610 O O . THR A 1 84 ? 7.990 2.038 9.680 1.00 91.44 84 THR A O 1
ATOM 613 N N . ALA A 1 85 ? 5.750 1.907 9.723 1.00 88.56 85 ALA A N 1
ATOM 614 C CA . ALA A 1 85 ? 5.615 1.303 8.402 1.00 88.56 85 ALA A CA 1
ATOM 615 C C . ALA A 1 85 ? 6.128 2.226 7.286 1.00 88.56 85 ALA A C 1
ATOM 617 O O . ALA A 1 85 ? 6.823 1.753 6.389 1.00 88.56 85 ALA A O 1
ATOM 618 N N . VAL A 1 86 ? 5.868 3.536 7.356 1.00 88.44 86 VAL A N 1
ATOM 619 C CA . VAL A 1 86 ? 6.396 4.512 6.386 1.00 88.44 86 VAL A CA 1
ATOM 620 C C . VAL A 1 86 ? 7.928 4.559 6.419 1.00 88.44 86 VAL A C 1
ATOM 622 O O . VAL A 1 86 ? 8.570 4.520 5.367 1.00 88.44 86 VAL A O 1
ATOM 625 N N . GLN A 1 87 ? 8.533 4.597 7.609 1.00 91.81 87 GLN A N 1
ATOM 626 C CA . GLN A 1 87 ? 9.994 4.646 7.752 1.00 91.81 87 GLN A CA 1
ATOM 627 C C . GLN A 1 87 ? 10.664 3.343 7.300 1.00 91.81 87 GLN A C 1
ATOM 629 O O . GLN A 1 87 ? 11.603 3.375 6.501 1.00 91.81 87 GLN A O 1
ATOM 634 N N . LEU A 1 88 ? 10.162 2.194 7.760 1.00 90.69 88 LEU A N 1
ATOM 635 C CA . LEU A 1 88 ? 10.687 0.882 7.374 1.00 90.69 88 LEU A CA 1
ATOM 636 C C . LEU A 1 88 ? 10.441 0.588 5.891 1.00 90.69 88 LEU A C 1
ATOM 638 O O . LEU A 1 88 ? 11.317 0.044 5.225 1.00 90.69 88 LEU A O 1
ATOM 642 N N . GLY A 1 89 ? 9.292 0.992 5.350 1.00 89.06 89 GLY A N 1
ATOM 643 C CA . GLY A 1 89 ? 8.972 0.863 3.930 1.00 89.06 89 GLY A CA 1
ATOM 644 C C . GLY A 1 89 ? 9.933 1.659 3.049 1.00 89.06 89 GLY A C 1
ATOM 645 O O . GLY A 1 89 ? 10.407 1.140 2.036 1.00 89.06 89 GLY A O 1
ATOM 646 N N . GLY A 1 90 ? 10.287 2.882 3.461 1.00 89.12 90 GLY A N 1
ATOM 647 C CA . GLY A 1 90 ? 11.313 3.690 2.800 1.00 89.12 90 GLY A CA 1
ATOM 648 C C . GLY A 1 90 ? 12.694 3.032 2.839 1.00 89.12 90 GLY A C 1
ATOM 649 O O . GLY A 1 90 ? 13.353 2.934 1.804 1.00 89.12 90 GLY A O 1
ATOM 650 N N . LEU A 1 91 ? 13.098 2.514 4.004 1.00 92.75 91 LEU A N 1
ATOM 651 C CA . LEU A 1 91 ? 14.370 1.809 4.179 1.00 92.75 91 LEU A CA 1
ATOM 652 C C . LEU A 1 91 ? 14.457 0.554 3.295 1.00 92.75 91 LEU A C 1
ATOM 654 O O . LEU A 1 91 ? 15.406 0.409 2.528 1.00 92.75 91 LEU A O 1
ATOM 658 N N . LEU A 1 92 ? 13.449 -0.323 3.352 1.00 91.25 92 LEU A N 1
ATOM 659 C CA . LEU A 1 92 ? 13.394 -1.556 2.559 1.00 91.25 92 LEU A CA 1
ATOM 660 C C . LEU A 1 92 ? 13.383 -1.264 1.056 1.00 91.25 92 LEU A C 1
ATOM 662 O O . LEU A 1 92 ? 14.097 -1.911 0.291 1.00 91.25 92 LEU A O 1
ATOM 666 N N . SER A 1 93 ? 12.616 -0.258 0.633 1.00 90.19 93 SER A N 1
ATOM 667 C CA . SER A 1 93 ? 12.582 0.178 -0.766 1.00 90.19 93 SER A CA 1
ATOM 668 C C . SER A 1 93 ? 13.941 0.706 -1.233 1.00 90.19 93 SER A C 1
ATOM 670 O O . SER A 1 93 ? 14.351 0.422 -2.359 1.00 90.19 93 SER A O 1
ATOM 672 N N . GLY A 1 94 ? 14.655 1.439 -0.371 1.00 90.75 94 GLY A N 1
ATOM 673 C CA . GLY A 1 94 ? 16.025 1.891 -0.617 1.00 90.75 94 GLY A CA 1
ATOM 674 C C . GLY A 1 94 ? 16.993 0.721 -0.786 1.00 90.75 94 GLY A C 1
ATOM 675 O O . GLY A 1 94 ? 17.656 0.628 -1.812 1.00 90.75 94 GLY A O 1
ATOM 676 N N . MET A 1 95 ? 16.983 -0.235 0.146 1.00 93.25 95 MET A N 1
ATOM 677 C CA . MET A 1 95 ? 17.833 -1.431 0.080 1.00 93.25 95 MET A CA 1
ATOM 678 C C . MET A 1 95 ? 17.598 -2.253 -1.192 1.00 93.25 95 MET A C 1
ATOM 680 O O . MET A 1 95 ? 18.546 -2.719 -1.819 1.00 93.25 95 MET A O 1
ATOM 684 N N . VAL A 1 96 ? 16.339 -2.423 -1.602 1.00 93.62 96 VAL A N 1
ATOM 685 C CA . VAL A 1 96 ? 15.982 -3.142 -2.837 1.00 93.62 96 VAL A CA 1
ATOM 686 C C . VAL A 1 96 ? 16.485 -2.387 -4.064 1.00 93.62 96 VAL A C 1
ATOM 688 O O . VAL A 1 96 ? 17.025 -2.995 -4.990 1.00 93.62 96 VAL A O 1
ATOM 691 N N . ARG A 1 97 ? 16.344 -1.059 -4.077 1.00 93.19 97 ARG A N 1
ATOM 692 C CA . ARG A 1 97 ? 16.874 -0.229 -5.159 1.00 93.19 97 ARG A CA 1
ATOM 693 C C . ARG A 1 97 ? 18.397 -0.320 -5.241 1.00 93.19 97 ARG A C 1
ATOM 695 O O . ARG A 1 97 ? 18.909 -0.432 -6.350 1.00 93.19 97 ARG A O 1
ATOM 702 N N . ASP A 1 98 ? 19.091 -0.307 -4.110 1.00 93.81 98 ASP A N 1
ATOM 703 C CA . ASP A 1 98 ? 20.552 -0.386 -4.061 1.00 93.81 98 ASP A CA 1
ATOM 704 C C . ASP A 1 98 ? 21.062 -1.772 -4.481 1.00 93.81 98 ASP A C 1
ATOM 706 O O . ASP A 1 98 ? 22.055 -1.872 -5.197 1.00 93.81 98 ASP A O 1
ATOM 710 N N . ALA A 1 99 ? 20.352 -2.845 -4.115 1.00 92.94 99 ALA A N 1
ATOM 711 C CA . ALA A 1 99 ? 20.726 -4.215 -4.468 1.00 92.94 99 ALA A CA 1
ATOM 712 C C . ALA A 1 99 ? 20.509 -4.548 -5.955 1.00 92.94 99 ALA A C 1
ATOM 714 O O . ALA A 1 99 ? 21.331 -5.233 -6.560 1.00 92.94 99 ALA A O 1
ATOM 715 N N . PHE A 1 100 ? 19.403 -4.088 -6.551 1.00 91.50 100 PHE A N 1
ATOM 716 C CA . PHE A 1 100 ? 19.015 -4.460 -7.920 1.00 91.50 100 PHE A CA 1
ATOM 717 C C . PHE A 1 100 ? 19.203 -3.342 -8.957 1.00 91.50 100 PHE A C 1
ATOM 719 O O . PHE A 1 100 ? 19.006 -3.569 -10.151 1.00 91.50 100 PHE A O 1
ATOM 726 N N . GLY A 1 101 ? 19.531 -2.121 -8.529 1.00 87.69 101 GLY A N 1
ATOM 727 C CA . GLY A 1 101 ? 19.792 -0.966 -9.395 1.00 87.69 101 GLY A CA 1
ATOM 728 C C . GLY A 1 101 ? 18.574 -0.408 -10.145 1.00 87.69 101 GLY A C 1
ATOM 729 O O . GLY A 1 101 ? 18.718 0.537 -10.918 1.00 87.69 101 GLY A O 1
ATOM 730 N N . SER A 1 102 ? 17.371 -0.960 -9.946 1.00 89.44 102 SER A N 1
ATOM 731 C CA . SER A 1 102 ? 16.163 -0.576 -10.687 1.00 89.44 102 SER A CA 1
ATOM 732 C C . SER A 1 102 ? 14.957 -0.360 -9.777 1.00 89.44 102 SER A C 1
ATOM 734 O O . SER A 1 102 ? 14.645 -1.166 -8.902 1.00 89.44 102 SER A O 1
ATOM 736 N N . THR A 1 103 ? 14.220 0.720 -10.043 1.00 88.25 103 THR A N 1
ATOM 737 C CA . THR A 1 103 ? 12.970 1.074 -9.352 1.00 88.25 103 THR A CA 1
ATOM 738 C C . THR A 1 103 ? 11.815 0.129 -9.686 1.00 88.25 103 THR A C 1
ATOM 740 O O . THR A 1 103 ? 10.850 0.056 -8.928 1.00 88.25 103 THR A O 1
ATOM 743 N N . CYS A 1 104 ? 11.922 -0.655 -10.765 1.00 90.25 104 CYS A N 1
ATOM 744 C CA . CYS A 1 104 ? 10.907 -1.646 -11.127 1.00 90.25 104 CYS A CA 1
ATOM 745 C C . CYS A 1 104 ? 10.766 -2.735 -10.053 1.00 90.25 104 CYS A C 1
ATOM 747 O O . CYS A 1 104 ? 9.652 -3.165 -9.766 1.00 90.25 104 CYS A O 1
ATOM 749 N N . TYR A 1 105 ? 11.870 -3.135 -9.410 1.00 90.00 105 TYR A N 1
ATOM 750 C CA . TYR A 1 105 ? 11.835 -4.109 -8.314 1.00 90.00 105 TYR A CA 1
ATOM 751 C C . TYR A 1 105 ? 11.153 -3.550 -7.063 1.00 90.00 105 TYR A C 1
ATOM 753 O O . TYR A 1 105 ? 10.475 -4.289 -6.355 1.00 90.00 105 TYR A O 1
ATOM 761 N N . VAL A 1 106 ? 11.258 -2.239 -6.830 1.00 92.19 106 VAL A N 1
ATOM 762 C CA . VAL A 1 106 ? 10.548 -1.557 -5.740 1.00 92.19 106 VAL A CA 1
ATOM 763 C C . VAL A 1 106 ? 9.039 -1.544 -6.003 1.00 92.19 106 VAL A C 1
ATOM 765 O O . VAL A 1 106 ? 8.253 -1.842 -5.106 1.00 92.19 106 VAL A O 1
ATOM 768 N N . PHE A 1 107 ? 8.610 -1.260 -7.238 1.00 91.69 107 PHE A N 1
ATOM 769 C CA . PHE A 1 107 ? 7.193 -1.362 -7.612 1.00 91.69 107 PHE A CA 1
ATOM 770 C C . PHE A 1 107 ? 6.677 -2.802 -7.536 1.00 91.69 107 PHE A C 1
ATOM 772 O O . PHE A 1 107 ? 5.589 -3.024 -7.012 1.00 91.69 107 PHE A O 1
ATOM 779 N N . GLY A 1 108 ? 7.473 -3.781 -7.973 1.00 90.69 108 GLY A N 1
ATOM 780 C CA . GLY A 1 108 ? 7.148 -5.203 -7.843 1.00 90.69 108 GLY A CA 1
ATOM 781 C C . GLY A 1 108 ? 6.963 -5.641 -6.392 1.00 90.69 108 GLY A C 1
ATOM 782 O O . GLY A 1 108 ? 5.954 -6.260 -6.068 1.00 90.69 108 GLY A O 1
ATOM 783 N N . LEU A 1 109 ? 7.884 -5.263 -5.502 1.00 91.69 109 LEU A N 1
ATOM 784 C CA . LEU A 1 109 ? 7.781 -5.549 -4.071 1.00 91.69 109 LEU A CA 1
ATOM 785 C C . LEU A 1 109 ? 6.492 -4.969 -3.472 1.00 91.69 109 LEU A C 1
ATOM 787 O O . LEU A 1 109 ? 5.753 -5.683 -2.797 1.00 91.69 109 LEU A O 1
ATOM 791 N N . ASN A 1 110 ? 6.199 -3.696 -3.754 1.00 90.56 110 ASN A N 1
ATOM 792 C CA . ASN A 1 110 ? 4.993 -3.036 -3.254 1.00 90.56 110 ASN A CA 1
ATOM 793 C C . ASN A 1 110 ? 3.712 -3.677 -3.804 1.00 90.56 110 ASN A C 1
ATOM 795 O O . ASN A 1 110 ? 2.769 -3.897 -3.046 1.00 90.56 110 ASN A O 1
ATOM 799 N N . ALA A 1 111 ? 3.688 -4.053 -5.087 1.00 91.75 111 ALA A N 1
ATOM 800 C CA . ALA A 1 111 ? 2.570 -4.791 -5.666 1.00 91.75 111 ALA A CA 1
ATOM 801 C C . ALA A 1 111 ? 2.357 -6.133 -4.946 1.00 91.75 111 ALA A C 1
ATOM 803 O O . ALA A 1 111 ? 1.237 -6.438 -4.536 1.00 91.75 111 ALA A O 1
ATOM 804 N N . CYS A 1 112 ? 3.426 -6.904 -4.717 1.00 91.38 112 CYS A N 1
ATOM 805 C CA . CYS A 1 112 ? 3.360 -8.167 -3.983 1.00 91.38 112 CYS A CA 1
ATOM 806 C C . CYS A 1 112 ? 2.805 -7.979 -2.566 1.00 91.38 112 CYS A C 1
ATOM 808 O O . CYS A 1 112 ? 1.903 -8.711 -2.171 1.00 91.38 112 CYS A O 1
ATOM 810 N N . LEU A 1 113 ? 3.279 -6.981 -1.817 1.00 90.06 113 L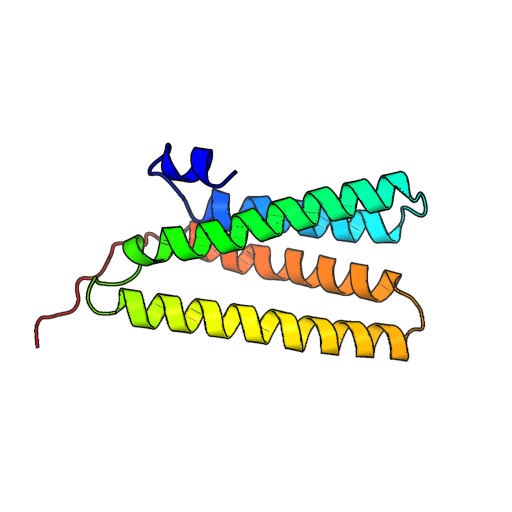EU A N 1
ATOM 811 C CA . LEU A 1 113 ? 2.775 -6.688 -0.470 1.00 90.06 113 LEU A CA 1
ATOM 812 C C . LEU A 1 113 ? 1.280 -6.323 -0.473 1.00 90.06 113 LEU A C 1
ATOM 814 O O . LEU A 1 113 ? 0.528 -6.790 0.390 1.00 90.06 113 LEU A O 1
ATOM 818 N N . CYS A 1 114 ? 0.815 -5.558 -1.466 1.00 88.38 114 CYS A N 1
ATOM 819 C CA . CYS A 1 114 ? -0.610 -5.265 -1.636 1.00 88.38 114 CYS A CA 1
ATOM 820 C C . CYS A 1 114 ? -1.435 -6.536 -1.888 1.00 88.38 114 CYS A C 1
ATOM 822 O O . CYS A 1 114 ? -2.495 -6.693 -1.293 1.00 88.38 114 CYS A O 1
ATOM 824 N N . PHE A 1 115 ? -0.959 -7.471 -2.713 1.00 88.88 115 PHE A N 1
ATOM 825 C CA . PHE A 1 115 ? -1.689 -8.717 -2.978 1.00 88.88 115 PHE A CA 1
ATOM 826 C C . PHE A 1 115 ? -1.634 -9.709 -1.808 1.00 88.88 115 PHE A C 1
ATOM 828 O O . PHE A 1 115 ? -2.639 -10.354 -1.515 1.00 88.88 115 PHE A O 1
ATOM 835 N N . ILE A 1 116 ? -0.508 -9.796 -1.093 1.00 89.12 116 ILE A N 1
ATOM 836 C CA . ILE A 1 116 ? -0.346 -10.663 0.090 1.00 89.12 116 ILE A CA 1
ATOM 837 C C . ILE A 1 116 ? -1.244 -10.207 1.248 1.00 89.12 116 ILE A C 1
ATOM 839 O O . ILE A 1 116 ? -1.676 -11.027 2.054 1.00 89.12 116 ILE A O 1
ATOM 843 N N . SER A 1 117 ? -1.560 -8.914 1.331 1.00 85.00 117 SER A N 1
ATOM 844 C CA . SER A 1 117 ? -2.458 -8.379 2.360 1.00 85.00 117 SER A CA 1
ATOM 845 C C . SER A 1 117 ? -3.949 -8.573 2.046 1.00 85.00 117 SER A C 1
ATOM 847 O O . SER A 1 117 ? -4.765 -8.506 2.967 1.00 85.00 117 SER A O 1
ATOM 849 N N . LEU A 1 118 ? -4.332 -8.900 0.802 1.00 85.38 118 LEU A N 1
ATOM 850 C CA . LEU A 1 118 ? -5.742 -9.105 0.434 1.00 85.38 118 LEU A CA 1
ATOM 851 C C . LEU A 1 118 ? -6.431 -10.242 1.207 1.00 85.38 118 LEU A C 1
ATOM 853 O O . LEU A 1 118 ? -7.534 -10.001 1.698 1.00 85.38 118 LEU A O 1
ATOM 857 N N . PRO A 1 119 ? -5.843 -11.445 1.376 1.00 83.38 119 PRO A N 1
ATOM 858 C CA . PRO A 1 119 ? -6.472 -12.514 2.150 1.00 83.38 119 PRO A CA 1
ATOM 859 C C . PRO A 1 119 ? -6.715 -12.118 3.608 1.00 83.38 119 PRO A C 1
ATOM 861 O O . PRO A 1 119 ? -7.770 -12.422 4.156 1.00 83.38 119 PRO A O 1
ATOM 864 N N . LEU A 1 120 ? -5.769 -11.398 4.222 1.00 82.06 120 LEU A N 1
ATOM 865 C CA . LEU A 1 120 ? -5.894 -10.927 5.604 1.00 82.06 120 LEU A CA 1
ATOM 866 C C . LEU A 1 120 ? -7.062 -9.949 5.747 1.00 82.06 120 LEU A C 1
ATOM 868 O O . LEU A 1 120 ? -7.897 -10.103 6.638 1.00 82.06 120 LEU A O 1
ATOM 872 N N . VAL A 1 121 ? -7.160 -8.982 4.833 1.00 78.94 121 VAL A N 1
ATOM 873 C CA . VAL A 1 121 ? -8.264 -8.015 4.819 1.00 78.94 121 VAL A CA 1
ATOM 874 C C . VAL A 1 121 ? -9.589 -8.687 4.483 1.00 78.94 121 VAL A C 1
ATOM 876 O O . VAL A 1 121 ? -10.607 -8.325 5.060 1.00 78.94 121 VAL A O 1
ATOM 879 N N . PHE A 1 122 ? -9.596 -9.692 3.611 1.00 79.06 122 PHE A N 1
ATOM 880 C CA . PHE A 1 122 ? -10.798 -10.452 3.281 1.00 79.06 122 PHE A CA 1
ATOM 881 C C . PHE A 1 122 ? -11.324 -11.243 4.486 1.00 79.06 122 PHE A C 1
ATOM 883 O O . PHE A 1 122 ? -12.506 -11.155 4.805 1.00 79.06 122 PHE A O 1
ATOM 890 N N . VAL A 1 123 ? -10.449 -11.959 5.202 1.00 80.62 123 VAL A N 1
ATOM 891 C CA . VAL A 1 123 ? -10.814 -12.673 6.440 1.00 80.62 123 VAL A CA 1
ATOM 892 C C . VAL A 1 123 ? -11.337 -11.698 7.490 1.00 80.62 123 VAL A C 1
ATOM 894 O O . VAL A 1 123 ? -12.343 -11.970 8.144 1.00 80.62 123 VAL A O 1
ATOM 897 N N . TRP A 1 124 ? -10.688 -10.543 7.630 1.00 73.50 124 TRP A N 1
ATOM 898 C CA . TRP A 1 124 ? -11.123 -9.510 8.559 1.00 73.50 124 TRP A CA 1
ATOM 899 C C . TRP A 1 124 ? -12.470 -8.891 8.167 1.00 73.50 124 TRP A C 1
ATOM 901 O O . TRP A 1 124 ? -13.322 -8.702 9.028 1.00 73.50 124 TRP A O 1
ATOM 911 N N . ALA A 1 125 ? -12.712 -8.648 6.882 1.00 72.12 125 ALA A N 1
ATOM 912 C CA . ALA A 1 125 ? -13.971 -8.095 6.393 1.00 72.12 125 ALA A CA 1
ATOM 913 C C . ALA A 1 125 ? -15.150 -9.081 6.514 1.00 72.12 125 ALA A C 1
ATOM 915 O O . ALA A 1 125 ? -16.293 -8.655 6.663 1.00 72.12 125 ALA A O 1
ATOM 916 N N . CYS A 1 126 ? -14.873 -10.389 6.500 1.00 73.50 126 CYS A N 1
ATOM 917 C CA . CYS A 1 126 ? -15.850 -11.450 6.764 1.00 73.50 126 CYS A CA 1
ATOM 918 C C . CYS A 1 126 ? -16.086 -11.711 8.265 1.00 73.50 126 CYS A C 1
ATOM 920 O O . CYS A 1 126 ? -17.014 -12.436 8.626 1.00 73.50 126 CYS A O 1
ATOM 922 N N . SER A 1 127 ? -15.248 -11.166 9.148 1.00 67.75 127 SER A N 1
ATOM 923 C CA . SER A 1 127 ? -15.383 -11.317 10.596 1.00 67.75 127 SER A CA 1
ATOM 924 C C . SER A 1 127 ? -16.503 -10.413 11.114 1.00 67.75 127 SER A C 1
ATOM 926 O O . SER A 1 127 ? -16.425 -9.190 11.007 1.00 67.75 127 SER A O 1
ATOM 928 N N . ASN A 1 128 ? -17.549 -10.998 11.706 1.00 56.84 128 ASN A N 1
ATOM 929 C CA . ASN A 1 128 ? -18.596 -10.235 12.391 1.00 56.84 128 ASN A CA 1
ATOM 930 C C . ASN A 1 128 ? -18.014 -9.579 13.655 1.00 56.84 128 ASN A C 1
ATOM 932 O O . ASN A 1 128 ? -17.987 -10.181 14.730 1.00 56.84 128 ASN A O 1
ATOM 936 N N . GLN A 1 129 ? -17.536 -8.341 13.535 1.00 57.72 129 GLN A N 1
ATOM 937 C CA . GLN A 1 129 ? -17.002 -7.579 14.661 1.00 57.72 129 GLN A CA 1
ATOM 938 C C . GLN A 1 129 ? -18.136 -6.868 15.409 1.00 57.72 129 GLN A C 1
ATOM 940 O O . GLN A 1 129 ? -18.515 -5.745 15.095 1.00 57.72 129 GLN A O 1
ATOM 945 N N . THR A 1 130 ? -18.690 -7.532 16.422 1.00 55.50 130 THR A N 1
ATOM 946 C CA . THR A 1 130 ? -19.508 -6.875 17.450 1.00 55.50 130 THR A CA 1
ATOM 947 C C . THR A 1 130 ? -18.585 -6.256 18.498 1.00 55.50 130 THR A C 1
ATOM 949 O O . THR A 1 130 ? -17.738 -6.969 19.045 1.00 55.50 130 THR A O 1
ATOM 952 N N . VAL A 1 131 ? -18.750 -4.965 18.807 1.00 57.03 131 VAL A N 1
ATOM 953 C CA . VAL A 1 131 ? -18.022 -4.292 19.897 1.00 57.03 131 VAL A CA 1
ATOM 954 C C . VAL A 1 131 ? -18.260 -5.061 21.195 1.00 57.03 131 VAL A C 1
ATOM 956 O O . VAL A 1 131 ? -19.372 -5.075 21.718 1.00 57.03 131 VAL A O 1
ATOM 959 N N . LYS A 1 132 ? -17.221 -5.713 21.721 1.00 57.28 132 LYS A N 1
ATOM 960 C CA . LYS A 1 132 ? -17.266 -6.273 23.073 1.00 57.28 132 LYS A CA 1
ATOM 961 C C . LYS A 1 132 ? -16.994 -5.128 24.041 1.00 57.28 132 LYS A C 1
ATOM 963 O O . LYS A 1 132 ? -15.884 -4.597 24.075 1.00 57.28 132 LYS A O 1
ATOM 968 N N . GLU A 1 133 ? -18.017 -4.698 24.777 1.00 59.34 133 GLU A N 1
ATOM 969 C CA . GLU A 1 133 ? -17.816 -3.748 25.870 1.00 59.34 133 GLU A CA 1
ATOM 970 C C . GLU A 1 133 ? -16.852 -4.356 26.896 1.00 59.34 133 GLU A C 1
ATOM 972 O O . GLU A 1 133 ? -16.930 -5.544 27.208 1.00 59.34 133 GLU A O 1
ATOM 977 N N . CYS A 1 134 ? -15.905 -3.557 27.394 1.00 61.88 134 CYS A N 1
ATOM 978 C CA . CYS A 1 134 ? -15.038 -4.017 28.472 1.00 61.88 134 CYS A CA 1
ATOM 979 C C . CYS A 1 134 ? -15.873 -4.235 29.734 1.00 61.88 134 CYS A C 1
ATOM 981 O O . CYS A 1 134 ? -16.640 -3.351 30.124 1.00 61.88 134 CYS A O 1
ATOM 983 N N . GLU A 1 135 ? -15.674 -5.381 30.383 1.00 56.22 135 GLU A N 1
ATOM 984 C CA . GLU A 1 135 ? -16.198 -5.640 31.720 1.00 56.22 135 GLU A CA 1
ATOM 985 C C . GLU A 1 135 ? -15.743 -4.508 32.652 1.00 56.22 135 GLU A C 1
ATOM 987 O O . GLU A 1 135 ? -14.573 -4.109 32.652 1.00 56.22 135 GLU A O 1
ATOM 992 N N . LYS A 1 136 ? -16.695 -3.910 33.375 1.00 53.41 136 LYS A N 1
ATOM 993 C CA . LYS A 1 136 ? -16.402 -2.843 34.334 1.00 53.41 136 LYS A CA 1
ATOM 994 C C . LYS A 1 136 ? -15.618 -3.464 35.494 1.00 53.41 136 LYS A C 1
ATOM 996 O O . LYS A 1 136 ? -16.223 -4.137 36.320 1.00 53.41 136 LYS A O 1
ATOM 1001 N N . VAL A 1 137 ? -14.304 -3.240 35.525 1.00 49.28 137 VAL A N 1
ATOM 1002 C CA . VAL A 1 137 ? -13.501 -3.333 36.757 1.00 49.28 137 VAL A CA 1
ATOM 1003 C C . VAL A 1 137 ? -13.790 -2.110 37.616 1.00 49.28 137 VAL A C 1
ATOM 1005 O O . VAL A 1 137 ? -13.853 -0.998 37.027 1.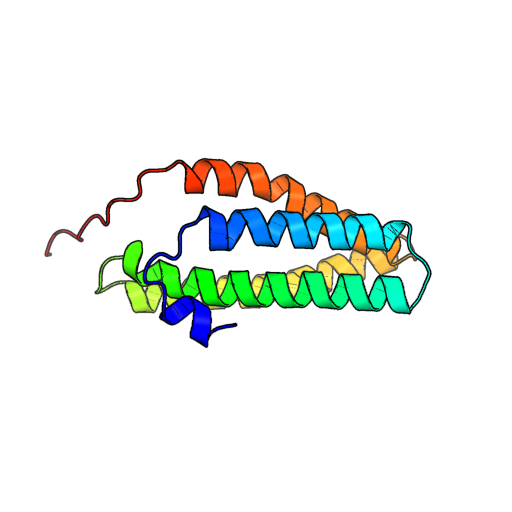00 49.28 137 VAL A O 1
#

Sequence (137 aa):
MAILLFHSEKMNAYSCGLIPLIISGVSFAVSIVVKSFYGLALCAFLSGASLGHVTSGLVALIPNLVCKRHVQQAVALVCLLDGTAVQLGGLLSGMVRDAFGSTCYVFGLNACLCFISLPLVFVWACSNQTVKECEKV

pLDDT: mean 80.87, std 15.02, range [32.38, 93.81]

Organism: Holothuria leucospilota (NCBI:txid206669)

Foldseek 3Di:
DLVVVVVPPDLALCQQQQVLLVLLLVLLVVVLVDPDPVSVVVSCVSNVVSVVSNLSSVLSCLPQQEAPVCNVVVSVVSVVVVVVCVVVLVVVQVVQCVVPVDNSVNSVVSSVVSVVCNVVSVVVSPDPRHHDHDDDD

Secondary structure (DSSP, 8-state):
-HHHHHHSS---HIIIIIHHHHHHHHHHHHHHH---HHHHHHHHHHHHHHHHHHHHHHHHHGGGTS-TTTHHHHHHHHHHHHHHHHHHHHHHHHHHHHHHS-HHHHHHHHHHHHHHHHHHHHHHHHS-----PPP--